Protein AF-A0A935G3Q0-F1 (afdb_monomer_lite)

Radius of gyration: 23.64 Å; chains: 1; bounding box: 49×21×81 Å

pLDDT: mean 81.98, std 10.89, range [44.22, 95.12]

Structure (mmCIF, N/CA/C/O backbone):
data_AF-A0A935G3Q0-F1
#
_entry.id   AF-A0A935G3Q0-F1
#
loop_
_atom_site.group_PDB
_atom_site.id
_atom_site.type_symbol
_atom_site.label_atom_id
_atom_site.label_alt_id
_atom_site.label_comp_id
_atom_site.label_asym_id
_atom_site.label_entity_id
_atom_site.label_seq_id
_atom_site.pdbx_PDB_ins_code
_atom_site.Cartn_x
_atom_site.Cartn_y
_atom_site.Cartn_z
_atom_site.occupancy
_atom_site.B_iso_or_equiv
_atom_site.auth_seq_id
_atom_site.auth_comp_id
_atom_site.auth_asym_id
_atom_site.auth_atom_id
_atom_site.pdbx_PDB_model_num
ATOM 1 N N . MET A 1 1 ? 8.772 3.180 -28.885 1.00 63.59 1 MET A N 1
ATOM 2 C CA . MET A 1 1 ? 8.234 1.981 -28.195 1.00 63.59 1 MET A CA 1
ATOM 3 C C . MET A 1 1 ? 8.889 1.732 -26.838 1.00 63.59 1 MET A C 1
ATOM 5 O O . MET A 1 1 ? 8.174 1.548 -25.867 1.00 63.59 1 MET A O 1
ATOM 9 N N . LYS A 1 2 ? 10.222 1.816 -26.730 1.00 71.44 2 LYS A N 1
ATOM 10 C CA . LYS A 1 2 ? 10.973 1.621 -25.474 1.00 71.44 2 LYS A CA 1
ATOM 11 C C . LYS A 1 2 ? 10.542 2.532 -24.310 1.00 71.44 2 LYS A C 1
ATOM 13 O O . LYS A 1 2 ? 10.461 2.057 -23.186 1.00 71.44 2 LYS A O 1
ATOM 18 N N . ALA A 1 3 ? 10.226 3.803 -24.576 1.00 82.00 3 ALA A N 1
ATOM 19 C CA . ALA A 1 3 ? 9.743 4.735 -23.550 1.00 82.00 3 ALA A CA 1
ATOM 20 C C . ALA A 1 3 ? 8.362 4.345 -22.991 1.00 82.00 3 ALA A C 1
ATOM 22 O O . ALA A 1 3 ? 8.118 4.504 -21.804 1.00 82.00 3 ALA A O 1
ATOM 23 N N . LEU A 1 4 ? 7.487 3.776 -23.826 1.00 84.31 4 LEU A N 1
ATOM 24 C CA . LEU A 1 4 ? 6.132 3.387 -23.430 1.00 84.31 4 LEU A CA 1
ATOM 25 C C . LEU A 1 4 ? 6.164 2.207 -22.443 1.00 84.31 4 LEU A C 1
ATOM 27 O O . LEU A 1 4 ? 5.472 2.249 -21.436 1.00 84.31 4 LEU A O 1
ATOM 31 N N . VAL A 1 5 ? 7.057 1.230 -22.662 1.00 86.44 5 VAL A N 1
ATOM 32 C CA . VAL A 1 5 ? 7.305 0.111 -21.727 1.00 86.44 5 VAL A CA 1
ATOM 33 C C . VAL A 1 5 ? 7.700 0.621 -20.339 1.00 86.44 5 VAL A C 1
ATOM 35 O O . VAL A 1 5 ? 7.145 0.181 -19.336 1.00 86.44 5 VAL A O 1
ATOM 38 N N . TRP A 1 6 ? 8.626 1.581 -20.279 1.00 89.38 6 TRP A N 1
ATOM 39 C CA . TRP A 1 6 ? 9.079 2.160 -19.014 1.00 89.38 6 TRP A CA 1
ATOM 40 C C . TRP A 1 6 ? 8.024 3.049 -18.351 1.00 89.38 6 TRP A C 1
ATOM 42 O O . TRP A 1 6 ? 7.904 3.012 -17.132 1.00 89.38 6 TRP A O 1
ATOM 52 N N . ILE A 1 7 ? 7.225 3.792 -19.123 1.00 91.62 7 ILE A N 1
ATOM 53 C CA . ILE A 1 7 ? 6.108 4.585 -18.586 1.00 91.62 7 ILE A CA 1
ATOM 54 C C . ILE A 1 7 ? 5.055 3.669 -17.955 1.00 91.62 7 ILE A C 1
ATOM 56 O O . ILE A 1 7 ? 4.650 3.904 -16.821 1.00 91.62 7 ILE A O 1
ATOM 60 N N . THR A 1 8 ? 4.640 2.600 -18.641 1.00 89.56 8 THR A N 1
ATOM 61 C CA . THR A 1 8 ? 3.676 1.638 -18.087 1.00 89.56 8 THR A CA 1
ATOM 62 C C . THR A 1 8 ? 4.225 0.965 -16.831 1.00 89.56 8 THR A C 1
ATOM 64 O O . THR A 1 8 ? 3.520 0.881 -15.828 1.00 89.56 8 THR A O 1
ATOM 67 N N . ALA A 1 9 ? 5.492 0.542 -16.853 1.00 90.75 9 ALA A N 1
ATOM 68 C CA . ALA A 1 9 ? 6.144 -0.029 -15.680 1.00 90.75 9 ALA A CA 1
ATOM 69 C C . ALA A 1 9 ? 6.221 0.971 -14.516 1.00 90.75 9 ALA A C 1
ATOM 71 O O . ALA A 1 9 ? 5.964 0.587 -13.382 1.00 90.75 9 ALA A O 1
ATOM 72 N N . ALA A 1 10 ? 6.507 2.250 -14.783 1.00 90.75 10 ALA A N 1
ATOM 73 C CA . ALA A 1 10 ? 6.551 3.296 -13.765 1.00 90.75 10 ALA A CA 1
ATOM 74 C C . ALA A 1 10 ? 5.173 3.564 -13.143 1.00 90.75 10 ALA A C 1
ATOM 76 O O . ALA A 1 10 ? 5.071 3.689 -11.927 1.00 90.75 10 ALA A O 1
ATOM 77 N N . VAL A 1 11 ? 4.105 3.596 -13.947 1.00 94.06 11 VAL A N 1
ATOM 78 C CA . VAL A 1 11 ? 2.732 3.743 -13.437 1.00 94.06 11 VAL A CA 1
ATOM 79 C C . VAL A 1 11 ? 2.357 2.552 -12.556 1.00 94.06 11 VAL A C 1
ATOM 81 O O . VAL A 1 11 ? 1.887 2.744 -11.438 1.00 94.06 11 VAL A O 1
ATOM 84 N N . LEU A 1 12 ? 2.616 1.324 -13.013 1.00 92.44 12 LEU A N 1
ATOM 85 C CA . LEU A 1 12 ? 2.362 0.122 -12.214 1.00 92.44 12 LEU A CA 1
ATOM 86 C C . LEU A 1 12 ? 3.198 0.103 -10.929 1.00 92.44 12 LEU A C 1
ATOM 88 O O . LEU A 1 12 ? 2.677 -0.243 -9.874 1.00 92.44 12 LEU A O 1
ATOM 92 N N . ALA A 1 13 ? 4.461 0.526 -10.992 1.00 91.31 13 ALA A N 1
ATOM 93 C CA . ALA A 1 13 ? 5.337 0.636 -9.831 1.00 91.31 13 ALA A CA 1
ATOM 94 C C . ALA A 1 13 ? 4.843 1.684 -8.824 1.00 91.31 13 ALA A C 1
ATOM 96 O O . ALA A 1 13 ? 4.931 1.449 -7.620 1.00 91.31 13 ALA A O 1
ATOM 97 N N . LEU A 1 14 ? 4.294 2.812 -9.289 1.00 93.25 14 LEU A N 1
ATOM 98 C CA . LEU A 1 14 ? 3.669 3.813 -8.423 1.00 93.25 14 LEU A CA 1
ATOM 99 C C . LEU A 1 14 ? 2.441 3.244 -7.715 1.00 93.25 14 LEU A C 1
ATOM 101 O O . LEU A 1 14 ? 2.337 3.384 -6.501 1.00 93.25 14 LEU A O 1
ATOM 105 N N . PHE A 1 15 ? 1.552 2.559 -8.437 1.00 93.38 15 PHE A N 1
ATOM 106 C CA . PHE A 1 15 ? 0.390 1.909 -7.824 1.00 93.38 15 PHE A CA 1
ATOM 107 C C . PHE A 1 15 ? 0.800 0.826 -6.819 1.00 93.38 15 PHE A C 1
ATOM 109 O O . PHE A 1 15 ? 0.279 0.790 -5.707 1.00 93.38 15 PHE A O 1
ATOM 116 N N . TRP A 1 16 ? 1.771 -0.015 -7.177 1.00 93.50 16 TRP A N 1
ATOM 117 C CA . TRP A 1 16 ? 2.307 -1.063 -6.308 1.00 93.50 16 TRP A CA 1
ATOM 118 C C . TRP A 1 16 ? 2.957 -0.499 -5.038 1.00 93.50 16 TRP A C 1
ATOM 120 O O . TRP A 1 16 ? 2.713 -0.983 -3.934 1.00 93.50 16 TRP A O 1
ATOM 130 N N . SER A 1 17 ? 3.750 0.564 -5.181 1.00 92.38 17 SER A N 1
ATOM 131 C CA . SER A 1 17 ? 4.407 1.226 -4.049 1.00 92.38 17 SER A CA 1
ATOM 132 C C . SER A 1 17 ? 3.409 1.974 -3.174 1.00 92.38 17 SER A C 1
ATOM 134 O O . SER A 1 17 ? 3.524 1.932 -1.952 1.00 92.38 17 SER A O 1
ATOM 136 N N . GLY A 1 18 ? 2.402 2.604 -3.785 1.00 90.69 18 GLY A N 1
ATOM 137 C CA . GLY A 1 18 ? 1.289 3.223 -3.075 1.00 90.69 18 GLY A CA 1
ATOM 138 C C . GLY A 1 18 ? 0.547 2.207 -2.212 1.00 90.69 18 GLY A C 1
ATOM 139 O O . GLY A 1 18 ? 0.354 2.454 -1.029 1.00 90.69 18 GLY A O 1
ATOM 140 N N . LEU A 1 19 ? 0.228 1.029 -2.758 1.00 89.75 19 LEU A N 1
ATOM 141 C CA . LEU A 1 19 ? -0.444 -0.036 -2.012 1.00 89.75 19 LEU A CA 1
ATOM 142 C C . LEU A 1 19 ? 0.372 -0.498 -0.794 1.00 89.75 19 LEU A C 1
ATOM 144 O O . LEU A 1 19 ? -0.180 -0.621 0.300 1.00 89.75 19 LEU A O 1
AT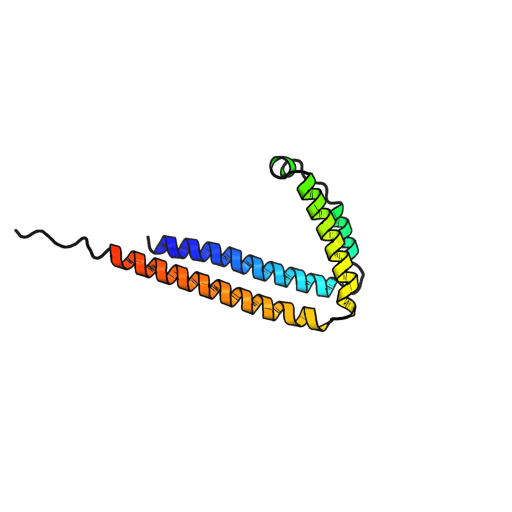OM 148 N N . ALA A 1 20 ? 1.680 -0.712 -0.956 1.00 90.69 20 ALA A N 1
ATOM 149 C CA . ALA A 1 20 ? 2.556 -1.089 0.153 1.00 90.69 20 ALA A CA 1
ATOM 150 C C . ALA A 1 20 ? 2.608 0.005 1.235 1.00 90.69 20 ALA A C 1
ATOM 152 O O . ALA A 1 20 ? 2.439 -0.289 2.418 1.00 90.69 20 ALA A O 1
ATOM 153 N N . PHE A 1 21 ? 2.768 1.268 0.830 1.00 91.62 21 PHE A N 1
ATOM 154 C CA . PHE A 1 21 ? 2.819 2.401 1.753 1.00 91.62 21 PHE A CA 1
ATOM 155 C C . PHE A 1 21 ? 1.504 2.596 2.511 1.00 91.62 21 PHE A C 1
ATOM 157 O O . PHE A 1 21 ? 1.515 2.732 3.730 1.00 91.62 21 PHE A O 1
ATOM 164 N N . THR A 1 22 ? 0.366 2.568 1.812 1.00 90.50 22 THR A N 1
ATOM 165 C CA . THR A 1 22 ? -0.959 2.680 2.433 1.00 90.50 22 THR A CA 1
ATOM 166 C C . THR A 1 22 ? -1.200 1.547 3.424 1.00 90.50 22 THR A C 1
ATOM 168 O O . THR A 1 22 ? -1.735 1.793 4.500 1.00 90.50 22 THR A O 1
ATOM 171 N N . THR A 1 23 ? -0.759 0.329 3.099 1.00 88.12 23 THR A N 1
ATOM 172 C CA . THR A 1 23 ? -0.884 -0.820 4.002 1.00 88.12 23 THR A CA 1
ATOM 173 C C . THR A 1 23 ? -0.068 -0.604 5.279 1.00 88.12 23 THR A C 1
ATOM 175 O O . THR A 1 23 ? -0.615 -0.734 6.369 1.00 88.12 23 THR A O 1
ATOM 178 N N . ILE A 1 24 ? 1.207 -0.206 5.171 1.00 89.69 24 ILE A N 1
ATOM 179 C CA . ILE A 1 24 ? 2.052 0.105 6.341 1.00 89.69 24 ILE A CA 1
ATOM 180 C C . ILE A 1 24 ? 1.427 1.228 7.175 1.00 89.69 24 ILE A C 1
ATOM 182 O O . ILE A 1 24 ? 1.251 1.067 8.377 1.00 89.69 24 ILE A O 1
ATOM 186 N N . ALA A 1 25 ? 1.019 2.327 6.535 1.00 88.81 25 ALA A N 1
ATOM 187 C CA . ALA A 1 25 ? 0.411 3.465 7.218 1.00 88.81 25 ALA A CA 1
ATOM 188 C C . ALA A 1 25 ? -0.883 3.087 7.959 1.00 88.81 25 ALA A C 1
ATOM 190 O O . ALA A 1 25 ? -1.128 3.593 9.052 1.00 88.81 25 ALA A O 1
ATOM 191 N N . MET A 1 26 ? -1.696 2.180 7.399 1.00 85.56 26 MET A N 1
ATOM 192 C CA . MET A 1 26 ? -2.869 1.635 8.089 1.00 85.56 26 MET A CA 1
ATOM 193 C C . MET A 1 26 ? -2.484 0.847 9.343 1.00 85.56 26 MET A C 1
ATOM 195 O O . MET A 1 26 ? -3.120 1.032 10.376 1.00 85.56 26 MET A O 1
ATOM 199 N N . PHE A 1 27 ? -1.462 -0.010 9.278 1.00 83.94 27 PHE A N 1
ATOM 200 C CA . PHE A 1 27 ? -1.022 -0.794 10.436 1.00 83.94 27 PHE A CA 1
ATOM 201 C C . PHE A 1 27 ? -0.346 0.061 11.514 1.00 83.94 27 PHE A C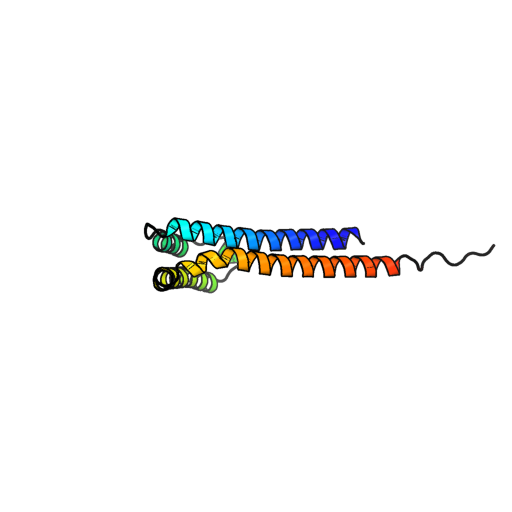 1
ATOM 203 O O . PHE A 1 27 ? -0.601 -0.155 12.697 1.00 83.94 27 PHE A O 1
ATOM 210 N N . ASP A 1 28 ? 0.445 1.063 11.132 1.00 84.75 28 ASP A N 1
ATOM 211 C CA . ASP A 1 28 ? 1.037 2.014 12.080 1.00 84.75 28 ASP A CA 1
ATOM 212 C C . ASP A 1 28 ? -0.052 2.843 12.778 1.00 84.75 28 ASP A C 1
ATOM 214 O O . ASP A 1 28 ? -0.023 3.029 13.997 1.00 84.75 28 ASP A O 1
ATOM 218 N N . TRP A 1 29 ? -1.058 3.297 12.020 1.00 83.19 29 TRP A N 1
ATOM 219 C CA . TRP A 1 29 ? -2.233 3.963 12.581 1.00 83.19 29 TRP A CA 1
ATOM 220 C C . TRP A 1 29 ? -2.995 3.044 13.544 1.00 83.19 29 TRP A C 1
ATOM 222 O O . TRP A 1 29 ? -3.349 3.468 14.644 1.00 83.19 29 TRP A O 1
ATOM 232 N N . LEU A 1 30 ? -3.188 1.775 13.170 1.00 78.44 30 LEU A N 1
ATOM 233 C CA . LEU A 1 30 ? -3.857 0.772 13.996 1.00 78.44 30 LEU A CA 1
ATOM 234 C C . LEU A 1 30 ? -3.126 0.555 15.326 1.00 78.44 30 LEU A C 1
ATOM 236 O O . LEU A 1 30 ? -3.753 0.596 16.383 1.00 78.44 30 LEU A O 1
ATOM 240 N N . ALA A 1 31 ? -1.802 0.395 15.283 1.00 76.94 31 ALA A N 1
ATOM 241 C CA . ALA A 1 31 ? -0.967 0.240 16.470 1.00 76.94 31 ALA A CA 1
ATOM 242 C C . ALA A 1 31 ? -1.071 1.454 17.414 1.00 76.94 31 ALA A C 1
ATOM 244 O O . ALA A 1 31 ? -1.106 1.293 18.633 1.00 76.94 31 ALA A O 1
ATOM 245 N N . GLY A 1 32 ? -1.179 2.669 16.861 1.00 76.00 32 GLY A N 1
ATOM 246 C CA . GLY A 1 32 ? -1.393 3.899 17.630 1.00 76.00 32 GLY A CA 1
ATOM 247 C C . GLY A 1 32 ? -2.812 4.066 18.191 1.00 76.00 32 GLY A C 1
ATOM 248 O O . GLY A 1 32 ? -2.986 4.717 19.220 1.00 76.00 32 GLY A O 1
ATOM 249 N N . ALA A 1 33 ? -3.825 3.477 17.547 1.00 72.12 33 ALA A N 1
ATOM 250 C CA . ALA A 1 33 ? -5.231 3.562 17.953 1.00 72.12 33 ALA A CA 1
ATOM 251 C C . ALA A 1 33 ? -5.618 2.563 19.067 1.00 72.12 33 ALA A C 1
ATOM 253 O O . ALA A 1 33 ? -6.617 2.773 19.765 1.00 72.12 33 ALA A O 1
ATOM 254 N N . MET A 1 34 ? -4.818 1.507 19.273 1.00 65.75 34 MET A N 1
ATOM 255 C CA . MET A 1 34 ? -5.063 0.444 20.262 1.00 65.75 34 MET A CA 1
ATOM 256 C C . MET A 1 34 ? -5.283 0.901 21.716 1.00 65.75 34 MET A C 1
ATOM 258 O O . MET A 1 34 ? -6.151 0.320 22.366 1.00 65.75 34 MET A O 1
ATOM 262 N N . PRO A 1 35 ? -4.585 1.914 22.272 1.00 65.12 35 PRO A N 1
ATOM 263 C CA . PRO A 1 35 ? -4.689 2.225 23.702 1.00 65.12 35 PRO A CA 1
ATOM 264 C C . PRO A 1 35 ? -6.046 2.782 24.183 1.00 65.12 35 PRO A C 1
ATOM 266 O O . PRO A 1 35 ? -6.146 3.161 25.346 1.00 65.12 35 PRO A O 1
ATOM 269 N N . GLY A 1 36 ? -7.084 2.868 23.338 1.00 63.22 36 GLY A N 1
ATOM 270 C CA . GLY A 1 36 ? -8.341 3.541 23.698 1.00 63.22 36 GLY A CA 1
ATOM 271 C C . GLY A 1 36 ? -9.633 3.002 23.083 1.00 63.22 36 GLY A C 1
ATOM 272 O O . GLY A 1 36 ? -10.625 3.718 23.114 1.00 63.22 36 GLY A O 1
ATOM 273 N N . GLY A 1 37 ? -9.652 1.802 22.485 1.00 66.38 37 GLY A N 1
ATOM 274 C CA . GLY A 1 37 ? -10.868 1.263 21.841 1.00 66.38 37 GLY A CA 1
ATOM 275 C C . GLY A 1 37 ? -11.319 2.020 20.577 1.00 66.38 37 GLY A C 1
ATOM 276 O O . GLY A 1 37 ? -12.392 1.757 20.038 1.00 66.38 37 GLY A O 1
ATOM 277 N N . GLN A 1 38 ? -10.478 2.930 20.072 1.00 75.62 38 GLN A N 1
ATOM 278 C CA . GLN A 1 38 ? -10.747 3.776 18.903 1.00 75.62 38 GLN A CA 1
ATOM 279 C C . GLN A 1 38 ? -10.938 2.969 17.614 1.00 75.62 38 GLN A C 1
ATOM 281 O O . GLN A 1 38 ? -11.574 3.451 16.682 1.00 75.62 38 GLN A O 1
ATOM 286 N N . LEU A 1 39 ? -10.408 1.743 17.545 1.00 76.00 39 LEU A N 1
ATOM 287 C CA . LEU A 1 39 ? -10.604 0.864 16.396 1.00 76.00 39 LEU A CA 1
ATOM 288 C C . LEU A 1 39 ? -12.076 0.473 16.223 1.00 76.00 39 LEU A C 1
ATOM 290 O O . LEU A 1 39 ? -12.614 0.590 15.125 1.00 76.00 39 LEU A O 1
ATOM 294 N N . SER A 1 40 ? -12.724 0.039 17.305 1.00 76.12 40 SER A N 1
ATOM 295 C CA . SER A 1 40 ? -14.138 -0.343 17.298 1.00 76.12 40 SER A CA 1
ATOM 296 C C . SER A 1 40 ? -15.038 0.864 17.001 1.00 76.12 40 SER A C 1
ATOM 298 O O . SER A 1 40 ? -15.979 0.767 16.214 1.00 76.12 40 SER A O 1
ATOM 300 N N . GLU A 1 41 ? -14.687 2.042 17.527 1.00 80.19 41 GLU A N 1
ATOM 301 C CA . GLU A 1 41 ? -15.376 3.302 17.222 1.00 80.19 41 GLU A CA 1
ATOM 302 C C . GLU A 1 41 ? -15.222 3.710 15.745 1.00 80.19 41 GLU A C 1
ATOM 304 O O . GLU A 1 41 ? -16.210 4.022 15.076 1.00 80.19 41 GLU A O 1
ATOM 309 N N . ALA A 1 42 ? -14.005 3.641 15.197 1.00 80.19 42 ALA A N 1
ATOM 310 C CA . ALA A 1 42 ? -13.734 3.933 13.791 1.00 80.19 42 ALA A CA 1
ATOM 311 C C . ALA A 1 42 ? -14.423 2.934 12.846 1.00 80.19 42 ALA A C 1
ATOM 313 O O . ALA A 1 42 ? -14.980 3.335 11.822 1.00 80.19 42 ALA A O 1
ATOM 314 N N . ALA A 1 43 ? -14.439 1.647 13.203 1.00 81.50 43 ALA A N 1
ATOM 315 C CA . ALA A 1 43 ? -15.158 0.614 12.463 1.00 81.50 43 ALA A CA 1
ATOM 316 C C . ALA A 1 43 ? -16.674 0.858 12.492 1.00 81.50 43 ALA A C 1
ATOM 318 O O . ALA A 1 43 ? -17.332 0.760 11.456 1.00 81.50 43 ALA A O 1
ATOM 319 N N . GLY A 1 44 ? -17.219 1.261 13.644 1.00 82.88 44 GLY A N 1
ATOM 320 C CA . GLY A 1 44 ? -18.614 1.678 13.780 1.00 82.88 44 GLY A CA 1
ATOM 321 C C . GLY A 1 44 ? -18.958 2.879 12.893 1.00 82.88 44 GLY A C 1
ATOM 322 O O . GLY A 1 44 ? -19.963 2.855 12.183 1.00 82.88 44 GLY A O 1
ATOM 323 N N . ALA A 1 45 ? -18.093 3.896 12.858 1.00 84.62 45 ALA A N 1
ATOM 324 C CA . ALA A 1 45 ? -18.266 5.062 11.994 1.00 84.62 45 ALA A CA 1
ATOM 325 C C . ALA A 1 45 ? -18.214 4.703 10.496 1.00 84.62 45 ALA A C 1
ATOM 327 O O . ALA A 1 45 ? -19.007 5.222 9.710 1.00 84.62 45 ALA A O 1
ATOM 328 N N . MET A 1 46 ? -17.328 3.785 10.092 1.00 81.94 46 MET A N 1
ATOM 329 C CA . MET A 1 46 ? -17.258 3.286 8.711 1.00 81.94 46 MET A CA 1
ATOM 330 C C . MET A 1 46 ? -18.480 2.449 8.328 1.00 81.94 46 MET A C 1
ATOM 332 O O . MET A 1 46 ? -19.001 2.598 7.222 1.00 81.94 46 MET A O 1
ATOM 336 N N . ALA A 1 47 ? -18.975 1.606 9.235 1.00 83.50 47 ALA A N 1
ATOM 337 C CA . ALA A 1 47 ? -20.180 0.812 9.008 1.00 83.50 47 ALA A CA 1
ATOM 338 C C . ALA A 1 47 ? -21.427 1.690 8.823 1.00 83.50 47 ALA A C 1
ATOM 340 O O . ALA A 1 47 ? -22.336 1.334 8.079 1.00 83.50 47 ALA A O 1
ATOM 341 N N . GLN A 1 48 ? -21.456 2.858 9.466 1.00 85.25 48 GLN A N 1
ATOM 342 C CA . GLN A 1 48 ? -22.550 3.825 9.369 1.00 85.25 48 GLN A CA 1
ATOM 343 C C . GLN A 1 48 ? -22.344 4.883 8.280 1.00 85.25 48 GLN A C 1
ATOM 345 O O . GLN A 1 48 ? -23.179 5.779 8.141 1.00 85.25 48 GLN A O 1
ATOM 350 N N . TRP A 1 49 ? -21.257 4.807 7.504 1.00 83.00 49 TRP A N 1
ATOM 351 C CA . TRP A 1 49 ? -20.971 5.802 6.479 1.00 83.00 49 TRP A CA 1
ATOM 352 C C . TRP A 1 49 ? -22.095 5.825 5.425 1.00 83.00 49 TRP A C 1
ATOM 354 O O . TRP A 1 49 ? -22.330 4.808 4.761 1.00 83.00 49 TRP A O 1
ATOM 364 N N . PRO A 1 50 ? -22.813 6.957 5.253 1.00 82.88 50 PRO A N 1
ATOM 365 C CA . PRO A 1 50 ? -23.886 7.043 4.274 1.00 82.88 50 PRO A CA 1
ATOM 366 C C . PRO A 1 50 ? -23.332 6.872 2.862 1.00 82.88 50 PRO A C 1
ATOM 368 O O . PRO A 1 50 ? -22.495 7.652 2.404 1.00 82.88 50 PRO A O 1
ATOM 371 N N . VAL A 1 51 ? -23.846 5.861 2.163 1.00 82.94 51 VAL A N 1
ATOM 372 C CA . VAL A 1 51 ? -23.455 5.542 0.790 1.00 82.94 51 VAL A CA 1
ATOM 373 C C . VAL A 1 51 ? -23.855 6.690 -0.140 1.00 82.94 51 VAL A C 1
ATOM 375 O O . VAL A 1 51 ? -25.048 6.976 -0.279 1.00 82.94 51 VAL A O 1
ATOM 378 N N . PRO A 1 52 ? -22.900 7.345 -0.818 1.00 84.94 52 PRO A N 1
ATOM 379 C CA . PRO A 1 52 ? -23.224 8.406 -1.760 1.00 84.94 52 PRO A CA 1
ATOM 380 C C . PRO A 1 52 ? -24.028 7.887 -2.958 1.00 84.94 52 PRO A C 1
ATOM 382 O O . PRO A 1 52 ? -23.712 6.842 -3.522 1.00 84.94 52 PRO A O 1
ATOM 385 N N . ALA A 1 53 ? -25.009 8.664 -3.424 1.00 83.75 53 ALA A N 1
ATOM 386 C CA . ALA A 1 53 ? -25.871 8.277 -4.548 1.00 83.75 53 ALA A CA 1
ATOM 387 C C . ALA A 1 53 ? -25.119 8.067 -5.876 1.00 83.75 53 ALA A C 1
ATOM 389 O O . ALA A 1 53 ? -25.604 7.379 -6.766 1.00 83.75 53 ALA A O 1
ATOM 390 N N . TRP A 1 54 ? -23.928 8.651 -6.035 1.00 88.38 54 TRP A N 1
ATOM 391 C CA . TRP A 1 54 ? -23.104 8.374 -7.208 1.00 88.38 54 TRP A CA 1
ATOM 392 C C . TRP A 1 54 ? -22.502 6.970 -7.162 1.00 88.38 54 TRP A C 1
ATOM 394 O O . TRP A 1 54 ? -22.308 6.395 -8.220 1.00 88.38 54 TRP A O 1
ATOM 404 N N . LEU A 1 55 ? -22.235 6.408 -5.978 1.00 84.50 55 LEU A N 1
ATOM 405 C CA . LEU A 1 55 ? -21.608 5.095 -5.807 1.00 84.50 55 LEU A CA 1
ATOM 406 C C . LEU A 1 55 ? -22.589 3.960 -6.131 1.00 84.50 55 LEU A C 1
ATOM 408 O O . LEU A 1 55 ? -22.198 2.964 -6.734 1.00 84.50 55 LEU A O 1
ATOM 412 N N . SER A 1 56 ? -23.871 4.144 -5.806 1.00 81.56 56 SER A N 1
ATOM 413 C CA . SER A 1 56 ? -24.928 3.167 -6.099 1.00 81.56 56 SER A CA 1
ATOM 414 C C . SER A 1 56 ? -25.186 2.964 -7.596 1.00 81.56 56 SER A C 1
ATOM 416 O O . SER A 1 56 ? -25.820 1.984 -7.973 1.00 81.56 56 SER A O 1
ATOM 418 N N . LEU A 1 57 ? -24.683 3.853 -8.462 1.00 87.50 57 LEU A N 1
ATOM 419 C CA . LEU A 1 57 ? -24.710 3.667 -9.918 1.00 87.50 57 LEU A CA 1
ATOM 420 C C . LEU A 1 57 ? -23.670 2.649 -10.411 1.00 87.50 57 LEU A C 1
ATOM 422 O O . LEU A 1 57 ? -23.812 2.127 -11.513 1.00 87.50 57 LEU A O 1
ATOM 426 N N . TRP A 1 58 ? -22.628 2.385 -9.619 1.00 89.88 58 TRP A N 1
ATOM 427 C CA . TRP A 1 58 ? -21.492 1.541 -10.012 1.00 89.88 58 TRP A CA 1
ATOM 428 C C . TRP A 1 58 ? -21.383 0.262 -9.187 1.00 89.88 58 TRP A C 1
ATOM 430 O O . TRP A 1 58 ? -20.819 -0.719 -9.664 1.00 89.88 58 TRP A O 1
ATOM 440 N N . VAL A 1 59 ? -21.888 0.273 -7.952 1.00 87.94 59 VAL A N 1
ATOM 441 C CA . VAL A 1 59 ? -21.727 -0.819 -6.990 1.00 87.94 59 VAL A CA 1
ATOM 442 C C . VAL A 1 59 ? -23.091 -1.241 -6.457 1.00 87.94 59 VAL A C 1
ATOM 444 O O . VAL A 1 59 ? -23.865 -0.404 -5.991 1.00 87.94 59 VAL A O 1
ATOM 447 N N . ASP A 1 60 ? -23.368 -2.546 -6.504 1.00 90.12 60 ASP A N 1
ATOM 448 C CA . ASP A 1 60 ? -24.578 -3.125 -5.915 1.00 90.12 60 ASP A CA 1
ATOM 449 C C . ASP A 1 60 ? -24.617 -2.830 -4.401 1.00 90.12 60 ASP A C 1
ATOM 451 O O . ASP A 1 60 ? -23.631 -3.096 -3.701 1.00 90.12 60 ASP A O 1
ATOM 455 N N . PRO A 1 61 ? -25.739 -2.322 -3.864 1.00 85.12 61 PRO A N 1
ATOM 456 C CA . PRO A 1 61 ? -25.920 -2.131 -2.429 1.00 85.12 61 PRO A CA 1
ATOM 457 C C . PRO A 1 61 ? -25.580 -3.358 -1.569 1.00 85.12 61 PRO A C 1
ATOM 459 O O . PRO A 1 61 ? -25.105 -3.186 -0.446 1.00 85.12 61 PRO A O 1
ATOM 462 N N . ALA A 1 62 ? -25.782 -4.580 -2.074 1.00 87.31 62 ALA A N 1
ATOM 463 C CA . ALA A 1 62 ? -25.424 -5.809 -1.371 1.00 87.31 62 ALA A CA 1
ATOM 464 C C . ALA A 1 62 ? -23.907 -5.928 -1.155 1.00 87.31 62 ALA A C 1
ATOM 466 O O . ALA A 1 62 ? -23.468 -6.286 -0.063 1.00 87.31 62 ALA A O 1
ATOM 467 N N . PHE A 1 6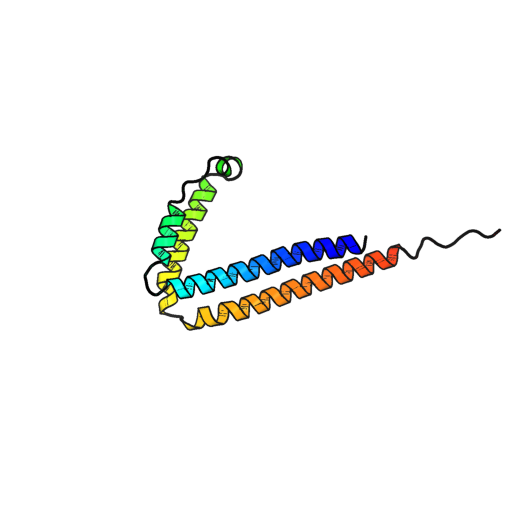3 ? -23.093 -5.558 -2.149 1.00 87.94 63 PHE A N 1
ATOM 468 C CA . PHE A 1 63 ? -21.634 -5.538 -1.997 1.00 87.94 63 PHE A CA 1
ATOM 469 C C . PHE A 1 63 ? -21.185 -4.517 -0.953 1.00 87.94 63 PHE A C 1
ATOM 471 O O . PHE A 1 63 ? -20.241 -4.773 -0.209 1.00 87.94 63 PHE A O 1
ATOM 478 N N . ILE A 1 64 ? -21.873 -3.379 -0.869 1.00 86.25 64 ILE A N 1
ATOM 479 C CA . ILE A 1 64 ? -21.547 -2.340 0.108 1.00 86.25 64 ILE A CA 1
ATOM 480 C C . ILE A 1 64 ? -21.853 -2.818 1.530 1.00 86.25 64 ILE A C 1
ATOM 482 O O . ILE A 1 64 ? -21.036 -2.625 2.424 1.00 86.25 64 ILE A O 1
ATOM 486 N N . GLN A 1 65 ? -22.985 -3.493 1.729 1.00 87.25 65 GLN A N 1
ATOM 487 C CA . GLN A 1 65 ? -23.351 -4.069 3.027 1.00 87.25 65 GLN A CA 1
ATOM 488 C C . GLN A 1 65 ? -22.364 -5.153 3.464 1.00 87.25 65 GLN A C 1
ATOM 490 O O . GLN A 1 65 ? -21.943 -5.159 4.617 1.00 87.25 65 GLN A O 1
ATOM 495 N N . VAL A 1 66 ? -21.938 -6.018 2.537 1.00 89.75 66 VAL A N 1
ATOM 496 C CA . VAL A 1 66 ? -20.889 -7.012 2.808 1.00 89.75 66 VAL A CA 1
ATOM 497 C C . VAL A 1 66 ? -19.574 -6.324 3.172 1.00 89.75 66 VAL A C 1
ATOM 499 O O . VAL A 1 66 ? -18.914 -6.730 4.119 1.00 89.75 66 VAL A O 1
ATOM 502 N N . ALA A 1 67 ? -19.18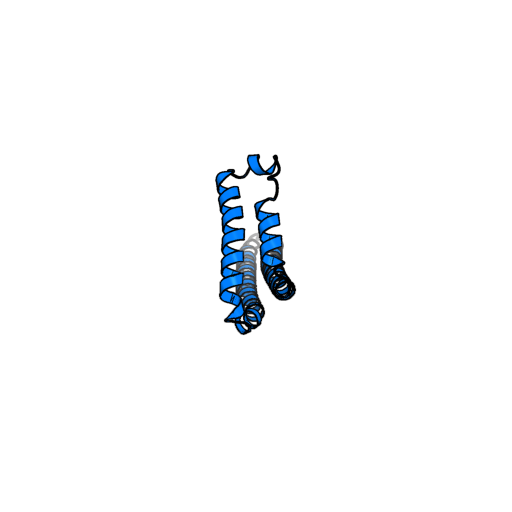5 -5.255 2.476 1.00 86.75 67 ALA A N 1
ATOM 503 C CA . ALA A 1 67 ? -17.974 -4.517 2.825 1.00 86.75 67 ALA A CA 1
ATOM 504 C C . ALA A 1 67 ? -18.066 -3.893 4.230 1.00 86.75 67 ALA A C 1
ATOM 506 O O . ALA A 1 67 ? -17.123 -4.003 5.011 1.00 86.75 67 ALA A O 1
ATOM 507 N N . GLN A 1 68 ? -19.206 -3.288 4.575 1.00 88.75 68 GLN A N 1
ATOM 508 C CA . GLN A 1 68 ? -19.451 -2.727 5.906 1.00 88.75 68 GLN A CA 1
ATOM 509 C C . GLN A 1 68 ? -19.405 -3.806 6.996 1.00 88.75 68 GLN A C 1
ATOM 511 O O . GLN A 1 68 ? -18.773 -3.589 8.029 1.00 88.75 68 GLN A O 1
ATOM 516 N N . SER A 1 69 ? -20.010 -4.979 6.767 1.00 88.00 69 SER A N 1
ATOM 517 C CA . SER A 1 69 ? -19.976 -6.080 7.736 1.00 88.00 69 SER A CA 1
ATOM 518 C C . SER A 1 69 ? -18.569 -6.652 7.898 1.00 88.00 69 SER A C 1
ATOM 520 O O . SER A 1 69 ? -18.125 -6.851 9.024 1.00 88.00 69 SER A O 1
ATOM 522 N N . MET A 1 70 ? -17.828 -6.819 6.799 1.00 87.94 70 MET A N 1
ATOM 523 C CA . MET A 1 70 ? -16.436 -7.272 6.828 1.00 87.94 70 MET A CA 1
ATOM 524 C C . MET A 1 70 ? -15.548 -6.329 7.644 1.00 87.94 70 MET A C 1
ATOM 526 O O . MET A 1 70 ? -14.717 -6.798 8.412 1.00 87.94 70 MET A O 1
ATOM 530 N N . VAL A 1 71 ? -15.726 -5.008 7.528 1.00 86.12 71 VAL A N 1
ATOM 531 C CA . VAL A 1 71 ? -14.955 -4.039 8.330 1.00 86.12 71 VAL A CA 1
ATOM 532 C C . VAL A 1 71 ? -15.207 -4.232 9.828 1.00 86.12 71 VAL A C 1
ATOM 534 O O . VAL A 1 71 ? -14.254 -4.247 10.607 1.00 86.12 71 VAL A O 1
ATOM 537 N N . VAL A 1 72 ? -16.465 -4.425 10.234 1.00 87.56 72 VAL A N 1
ATOM 538 C CA . VAL A 1 72 ? -16.830 -4.658 11.642 1.00 87.56 72 VAL A CA 1
ATOM 539 C C . VAL A 1 72 ? -16.299 -6.001 12.141 1.00 87.56 72 VAL A C 1
ATOM 541 O O . VAL A 1 72 ? -15.734 -6.071 13.230 1.00 87.56 72 VAL A O 1
ATOM 544 N N . GLU A 1 73 ? -16.446 -7.062 11.348 1.00 88.81 73 GLU A N 1
ATOM 545 C CA . GLU A 1 73 ? -15.965 -8.404 11.691 1.00 88.81 73 GLU A CA 1
ATOM 546 C C . GLU A 1 73 ? -14.443 -8.443 11.832 1.00 88.81 73 GLU A C 1
ATOM 548 O O . GLU A 1 73 ? -13.925 -9.012 12.792 1.00 88.81 73 GLU A O 1
ATOM 553 N N . VAL A 1 74 ? -13.723 -7.788 10.918 1.00 85.31 74 VAL A N 1
ATOM 554 C CA . VAL A 1 74 ? -12.268 -7.656 11.004 1.00 85.31 74 VAL A CA 1
ATOM 555 C C . VAL A 1 74 ? -11.886 -6.874 12.254 1.00 85.31 74 VAL A C 1
ATOM 557 O O . VAL A 1 74 ? -11.030 -7.342 12.993 1.00 85.31 74 VAL A O 1
ATOM 560 N N . ALA A 1 75 ? -12.528 -5.739 12.545 1.00 83.38 75 ALA A N 1
ATOM 561 C CA . ALA A 1 75 ? -12.233 -4.968 13.753 1.00 83.38 75 ALA A CA 1
ATOM 562 C C . ALA A 1 75 ? -12.446 -5.791 15.036 1.00 83.38 75 ALA A C 1
ATOM 564 O O . ALA A 1 75 ? -11.582 -5.799 15.910 1.00 83.38 75 ALA A O 1
ATOM 565 N N . ALA A 1 76 ? -13.540 -6.555 15.114 1.00 84.06 76 ALA A N 1
ATOM 566 C CA . ALA A 1 76 ? -13.815 -7.439 16.245 1.00 84.06 76 ALA A CA 1
ATOM 567 C C . ALA A 1 76 ? -12.793 -8.585 16.364 1.00 84.06 76 ALA A C 1
ATOM 569 O O . ALA A 1 76 ? -12.356 -8.917 17.466 1.00 84.06 76 ALA A O 1
ATOM 570 N N . TRP A 1 77 ? -12.386 -9.185 15.240 1.00 85.00 77 TRP A N 1
ATOM 571 C CA . TRP A 1 77 ? -11.353 -10.223 15.221 1.00 85.00 77 TRP A CA 1
ATOM 572 C C . TRP A 1 77 ? -9.986 -9.680 15.657 1.00 85.00 77 TRP A C 1
ATOM 574 O O . TRP A 1 77 ? -9.275 -10.333 16.423 1.00 85.00 77 TRP A O 1
ATOM 584 N N . VAL A 1 78 ? -9.642 -8.478 15.191 1.00 80.06 78 VAL A N 1
ATOM 585 C CA . VAL A 1 78 ? -8.426 -7.739 15.549 1.00 80.06 78 VAL A CA 1
ATOM 586 C C . VAL A 1 78 ? -8.417 -7.483 17.059 1.00 80.06 78 VAL A C 1
ATOM 588 O O . VAL A 1 78 ? -7.476 -7.920 17.715 1.00 80.06 78 VAL A O 1
ATOM 591 N N . ASP A 1 79 ? -9.485 -6.919 17.633 1.00 78.88 79 ASP A N 1
ATOM 592 C CA . ASP A 1 79 ? -9.613 -6.699 19.086 1.00 78.88 79 ASP A CA 1
ATOM 593 C C . ASP A 1 79 ? -9.491 -8.000 19.903 1.00 78.88 79 ASP A C 1
ATOM 595 O O . ASP A 1 79 ? -8.895 -8.003 20.980 1.00 78.88 79 ASP A O 1
ATOM 599 N N . ALA A 1 80 ? -10.016 -9.118 19.392 1.00 81.44 80 ALA A N 1
ATOM 600 C CA . ALA A 1 80 ? -9.964 -10.410 20.075 1.00 81.44 80 ALA A CA 1
ATOM 601 C C . ALA A 1 80 ? -8.586 -11.095 20.011 1.00 81.44 80 ALA A C 1
ATOM 603 O O . ALA A 1 80 ? -8.233 -11.839 20.922 1.00 81.44 80 ALA A O 1
ATOM 604 N N . THR A 1 81 ? -7.822 -10.882 18.935 1.00 78.06 81 THR A N 1
ATOM 605 C CA . THR A 1 81 ? -6.596 -11.653 18.648 1.00 78.06 81 THR A CA 1
ATOM 606 C C . THR A 1 81 ? -5.323 -10.897 19.023 1.00 78.06 81 THR A C 1
ATOM 608 O O . THR A 1 81 ? -4.334 -11.500 19.434 1.00 78.06 81 THR A O 1
ATOM 611 N N . LEU A 1 82 ? -5.319 -9.570 18.895 1.00 72.06 82 LEU A N 1
ATOM 612 C CA . LEU A 1 82 ? -4.120 -8.757 19.109 1.00 72.06 82 LEU A CA 1
ATOM 613 C C . LEU A 1 82 ? -3.527 -8.758 20.520 1.00 72.06 82 LEU A C 1
ATOM 615 O O . LEU A 1 82 ? -2.296 -8.719 20.599 1.00 72.06 82 LEU A O 1
ATOM 619 N N . PRO A 1 83 ? -4.314 -8.797 21.616 1.00 71.44 83 PRO A N 1
ATOM 620 C CA . PRO A 1 83 ? -3.752 -8.836 22.967 1.00 71.44 83 PRO A CA 1
ATOM 621 C C . PRO A 1 83 ? -2.776 -10.003 23.176 1.00 71.44 83 PRO A C 1
ATOM 623 O O . PRO A 1 83 ? -1.846 -9.898 23.971 1.00 71.44 83 PRO A O 1
ATOM 626 N N . GLU A 1 84 ? -2.957 -11.085 22.418 1.00 67.50 84 GLU A N 1
ATOM 627 C CA . GLU A 1 84 ? -2.180 -12.318 22.516 1.00 67.50 84 GLU A CA 1
ATOM 628 C C . GLU A 1 84 ? -0.899 -12.306 21.657 1.00 67.50 84 GLU A C 1
ATOM 630 O O . GLU A 1 84 ? -0.047 -13.180 21.819 1.00 67.50 84 GLU A O 1
ATOM 635 N N . MET A 1 85 ? -0.727 -11.350 20.726 1.00 67.12 85 MET A N 1
ATOM 636 C CA . MET A 1 85 ? 0.396 -11.354 19.768 1.00 67.12 85 MET A CA 1
ATOM 637 C C . MET A 1 85 ? 0.972 -9.953 19.459 1.00 67.12 85 MET A C 1
ATOM 639 O O . MET A 1 85 ? 0.942 -9.513 18.304 1.00 67.12 85 MET A O 1
ATOM 643 N N . PRO A 1 86 ? 1.572 -9.257 20.443 1.00 66.06 86 PRO A N 1
ATOM 644 C CA . PRO A 1 86 ? 2.203 -7.949 20.224 1.00 66.06 86 PRO A CA 1
ATOM 645 C C . PRO A 1 86 ? 3.354 -7.988 19.199 1.00 66.06 86 PRO A C 1
ATOM 647 O O . PRO A 1 86 ? 3.550 -7.031 18.449 1.00 66.06 86 PRO A O 1
ATOM 650 N N . ASP A 1 87 ? 4.068 -9.113 19.092 1.00 75.25 87 ASP A N 1
ATOM 651 C CA . ASP A 1 87 ? 5.176 -9.283 18.141 1.00 75.25 87 ASP A CA 1
ATOM 652 C C . ASP A 1 87 ? 4.721 -9.402 16.677 1.00 75.25 87 ASP A C 1
ATOM 654 O O . ASP A 1 87 ? 5.527 -9.214 15.763 1.00 75.25 87 ASP A O 1
ATOM 658 N N . LEU A 1 88 ? 3.440 -9.696 16.418 1.00 74.62 88 LEU A N 1
ATOM 659 C CA . LEU A 1 88 ? 2.953 -9.896 15.052 1.00 74.62 88 LEU A CA 1
ATOM 660 C C . LEU A 1 88 ? 3.021 -8.592 14.251 1.00 74.62 88 LEU A C 1
ATOM 662 O O . LEU A 1 88 ? 3.504 -8.588 13.120 1.00 74.62 88 LEU A O 1
ATOM 666 N N . LEU A 1 89 ? 2.608 -7.477 14.867 1.00 76.19 89 LEU A N 1
ATOM 667 C CA . LEU A 1 89 ? 2.642 -6.147 14.251 1.00 76.19 89 LEU A CA 1
ATOM 668 C C . LEU A 1 89 ? 4.070 -5.698 13.920 1.00 76.19 89 LEU A C 1
ATOM 670 O O . LEU A 1 89 ? 4.287 -5.066 12.887 1.00 76.19 89 LEU A O 1
ATOM 674 N N . ALA A 1 90 ? 5.054 -6.082 14.737 1.00 81.19 90 ALA A N 1
ATOM 675 C CA . ALA A 1 90 ? 6.456 -5.749 14.492 1.00 81.19 90 ALA A CA 1
ATOM 676 C C . ALA A 1 90 ? 7.001 -6.393 13.201 1.00 81.19 90 ALA A C 1
ATOM 678 O O . ALA A 1 90 ? 7.876 -5.822 12.547 1.00 81.19 90 ALA A O 1
ATOM 679 N N . TRP A 1 91 ? 6.464 -7.550 12.797 1.00 84.94 91 TRP A N 1
ATOM 680 C CA . TRP A 1 91 ? 6.858 -8.253 11.570 1.00 84.94 91 TRP A CA 1
ATOM 681 C C . TRP A 1 91 ? 6.066 -7.844 10.327 1.00 84.94 91 TRP A C 1
ATOM 683 O O . TRP A 1 91 ? 6.529 -8.096 9.211 1.00 84.94 91 TRP A O 1
ATOM 693 N N . VAL A 1 92 ? 4.922 -7.172 10.488 1.00 86.00 92 VAL A N 1
ATOM 694 C CA . VAL A 1 92 ? 4.086 -6.724 9.363 1.00 86.00 92 VAL A CA 1
ATOM 695 C C . VAL A 1 92 ? 4.877 -5.819 8.419 1.00 86.00 92 VAL A C 1
ATOM 697 O O . VAL A 1 92 ? 4.926 -6.081 7.218 1.00 86.00 92 VAL A O 1
ATOM 700 N N . SER A 1 93 ? 5.557 -4.800 8.949 1.00 88.06 93 SER A N 1
ATOM 701 C CA . SER A 1 93 ? 6.331 -3.859 8.128 1.00 88.06 93 SER A CA 1
ATOM 702 C C . SER A 1 93 ? 7.475 -4.545 7.350 1.00 88.06 93 SER A C 1
ATOM 704 O O . SER A 1 93 ? 7.503 -4.425 6.121 1.00 88.06 93 SER A O 1
ATOM 706 N N . PRO A 1 94 ? 8.364 -5.347 7.979 1.00 90.50 94 PRO A N 1
ATOM 707 C CA . PRO A 1 94 ? 9.367 -6.135 7.258 1.00 90.50 94 PRO A CA 1
ATOM 708 C C . PRO A 1 94 ? 8.791 -7.047 6.166 1.00 90.50 94 PRO A C 1
ATOM 710 O O . PRO A 1 94 ? 9.332 -7.094 5.060 1.00 90.50 94 PRO A O 1
ATOM 713 N N . ILE A 1 95 ? 7.686 -7.751 6.440 1.00 90.25 95 ILE A N 1
ATOM 714 C CA . ILE A 1 95 ? 7.034 -8.636 5.462 1.00 90.25 95 ILE A CA 1
ATOM 715 C C . ILE A 1 95 ? 6.514 -7.832 4.267 1.00 90.25 95 ILE A C 1
ATOM 717 O O . ILE A 1 95 ? 6.739 -8.232 3.123 1.00 90.25 95 ILE A O 1
ATOM 721 N N . ILE A 1 96 ? 5.873 -6.683 4.503 1.00 90.88 96 ILE A N 1
ATOM 722 C CA . ILE A 1 96 ? 5.386 -5.812 3.426 1.00 90.88 96 ILE A CA 1
ATOM 723 C C . ILE A 1 96 ? 6.550 -5.320 2.564 1.00 90.88 96 ILE A C 1
ATOM 725 O O . ILE A 1 96 ? 6.449 -5.356 1.338 1.00 90.88 96 ILE A O 1
ATOM 729 N N . TRP A 1 97 ? 7.674 -4.923 3.166 1.00 91.69 97 TRP A N 1
ATOM 730 C CA . TRP A 1 97 ? 8.866 -4.522 2.414 1.00 91.69 97 TRP A CA 1
ATOM 731 C C . TRP A 1 97 ? 9.450 -5.661 1.571 1.00 91.69 97 TRP A C 1
ATOM 733 O O . TRP A 1 97 ? 9.850 -5.422 0.430 1.00 91.69 97 TRP A O 1
ATOM 743 N N . ILE A 1 98 ? 9.453 -6.899 2.079 1.00 93.44 98 ILE A N 1
ATOM 744 C CA . ILE A 1 98 ? 9.876 -8.085 1.315 1.00 93.44 98 ILE A CA 1
ATOM 745 C C . ILE A 1 98 ? 8.948 -8.309 0.116 1.00 93.44 98 ILE A C 1
ATOM 747 O O . ILE A 1 98 ? 9.421 -8.453 -1.013 1.00 93.44 98 ILE A O 1
ATOM 751 N N . VAL A 1 99 ? 7.630 -8.302 0.336 1.00 92.31 99 VAL A N 1
ATOM 752 C CA . VAL A 1 99 ? 6.632 -8.470 -0.732 1.00 92.31 99 VAL A CA 1
ATOM 753 C C . VAL A 1 99 ? 6.767 -7.357 -1.769 1.00 92.31 99 VAL A C 1
ATOM 755 O O . VAL A 1 99 ? 6.808 -7.633 -2.970 1.00 92.31 99 VAL A O 1
ATOM 758 N N . TRP A 1 100 ? 6.914 -6.108 -1.323 1.00 95.12 100 TRP A N 1
ATOM 759 C CA . TRP A 1 100 ? 7.138 -4.963 -2.196 1.00 95.12 100 TRP A CA 1
ATOM 760 C C . TRP A 1 100 ? 8.396 -5.143 -3.050 1.00 95.12 100 TRP A C 1
ATOM 762 O O . TRP A 1 100 ? 8.321 -4.957 -4.267 1.00 95.12 100 TRP A O 1
ATOM 772 N N . ALA A 1 101 ? 9.517 -5.555 -2.445 1.00 92.88 101 ALA A N 1
ATOM 773 C CA . ALA A 1 101 ? 10.792 -5.750 -3.132 1.00 92.88 101 ALA A CA 1
ATOM 774 C C . ALA A 1 101 ? 10.698 -6.839 -4.207 1.00 92.88 101 ALA A C 1
ATOM 776 O O . ALA A 1 101 ? 11.177 -6.644 -5.325 1.00 92.88 101 ALA A O 1
ATOM 777 N N . ILE A 1 102 ? 10.025 -7.953 -3.903 1.00 93.31 102 ILE A N 1
ATOM 778 C CA . ILE A 1 102 ? 9.756 -9.028 -4.867 1.00 93.31 102 ILE A CA 1
ATOM 779 C C . ILE A 1 102 ? 8.909 -8.499 -6.032 1.00 93.31 102 ILE A C 1
ATOM 781 O O . ILE A 1 102 ? 9.266 -8.704 -7.194 1.00 93.31 102 ILE A O 1
ATOM 785 N N . GLY A 1 103 ? 7.823 -7.777 -5.741 1.00 91.25 103 GLY A N 1
ATOM 786 C CA . GLY A 1 103 ? 6.956 -7.195 -6.768 1.00 91.25 103 GLY A CA 1
ATOM 787 C C . GLY A 1 103 ? 7.687 -6.186 -7.662 1.00 91.25 103 GLY A C 1
ATOM 788 O O . GLY A 1 103 ? 7.586 -6.257 -8.888 1.00 91.25 103 GLY A O 1
ATOM 789 N N . MET A 1 104 ? 8.497 -5.302 -7.073 1.00 93.31 104 MET A N 1
ATOM 790 C CA . MET A 1 104 ? 9.322 -4.340 -7.811 1.00 93.31 104 MET A CA 1
ATOM 791 C C . MET A 1 104 ? 10.358 -5.028 -8.694 1.00 93.31 104 MET A C 1
ATOM 793 O O . MET A 1 104 ? 10.521 -4.652 -9.855 1.00 93.31 104 MET A O 1
ATOM 797 N N . LEU A 1 105 ? 11.031 -6.058 -8.179 1.00 93.75 105 LEU A N 1
ATOM 798 C CA . LEU A 1 105 ? 11.986 -6.840 -8.954 1.00 93.75 105 LEU A CA 1
ATOM 799 C C . LEU A 1 105 ? 11.307 -7.492 -10.166 1.00 93.75 105 LEU A C 1
ATOM 801 O O . LEU A 1 105 ? 11.815 -7.384 -11.281 1.00 93.75 105 LEU A O 1
ATOM 805 N N . MET A 1 106 ? 10.133 -8.101 -9.978 1.00 91.50 106 MET A N 1
ATOM 806 C C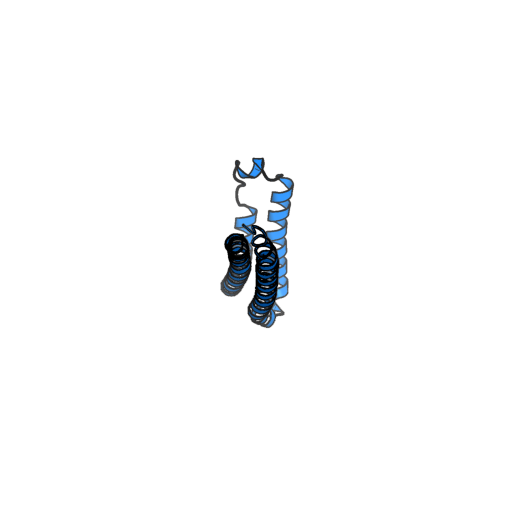A . MET A 1 106 ? 9.345 -8.676 -11.073 1.00 91.50 106 MET A CA 1
ATOM 807 C C . MET A 1 106 ? 8.967 -7.631 -12.129 1.00 91.50 106 MET A C 1
ATOM 809 O O . MET A 1 106 ? 9.153 -7.874 -13.323 1.00 91.50 106 MET A O 1
ATOM 813 N N . LEU A 1 107 ? 8.483 -6.456 -11.713 1.00 90.12 107 LEU A N 1
ATOM 814 C CA . LEU A 1 107 ? 8.136 -5.365 -12.630 1.00 90.12 107 LEU A CA 1
ATOM 815 C C . LEU A 1 107 ? 9.349 -4.897 -13.446 1.00 90.12 107 LEU A C 1
ATOM 817 O O . LEU A 1 107 ? 9.239 -4.709 -14.660 1.00 90.12 107 LEU A O 1
ATOM 821 N N . LEU A 1 108 ? 10.513 -4.759 -12.805 1.00 91.44 108 LEU A N 1
ATOM 822 C CA . LEU A 1 108 ? 11.758 -4.363 -13.465 1.00 91.44 108 LEU A CA 1
ATOM 823 C C . LEU A 1 108 ? 12.249 -5.421 -14.459 1.00 91.44 108 LEU A C 1
ATOM 825 O O . LEU A 1 108 ? 12.656 -5.065 -15.565 1.00 91.44 108 LEU A O 1
ATOM 829 N N . ILE A 1 109 ? 12.170 -6.708 -14.108 1.00 92.31 109 ILE A N 1
ATOM 830 C CA . ILE A 1 109 ? 12.513 -7.809 -15.020 1.00 92.31 109 ILE A CA 1
ATOM 831 C C . ILE A 1 109 ? 11.609 -7.766 -16.256 1.00 92.31 109 ILE A C 1
ATOM 833 O O . ILE A 1 109 ? 12.105 -7.782 -17.384 1.00 92.31 109 ILE A O 1
ATOM 837 N N . CYS A 1 110 ? 10.294 -7.642 -16.070 1.00 88.69 110 CYS A N 1
ATOM 838 C CA . CYS A 1 110 ? 9.334 -7.542 -17.169 1.00 88.69 110 CYS A CA 1
ATOM 839 C C . CYS A 1 110 ? 9.605 -6.326 -18.070 1.00 88.69 110 CYS A C 1
ATOM 841 O O . CYS A 1 110 ? 9.614 -6.453 -19.298 1.00 88.69 110 CYS A O 1
ATOM 843 N N . ALA A 1 111 ? 9.878 -5.158 -17.479 1.00 89.81 111 ALA A N 1
ATOM 844 C CA . ALA A 1 111 ? 10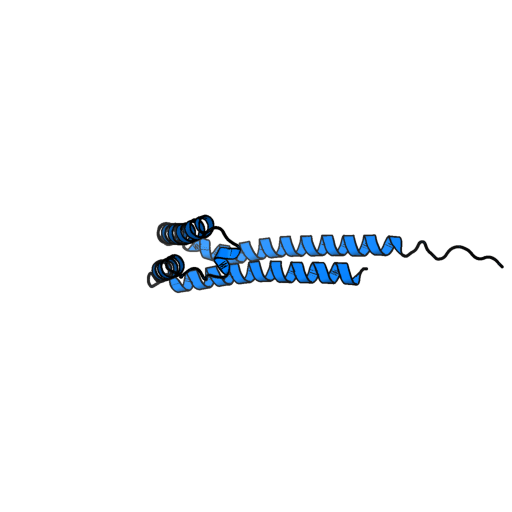.226 -3.948 -18.221 1.00 89.81 111 ALA A CA 1
ATOM 845 C C . ALA A 1 111 ? 11.537 -4.112 -19.009 1.00 89.81 111 ALA A C 1
ATOM 847 O O . ALA A 1 111 ? 11.604 -3.744 -20.185 1.00 89.81 111 ALA A O 1
ATOM 848 N N . GLY A 1 112 ? 12.558 -4.719 -18.396 1.00 89.00 112 GLY A N 1
ATOM 849 C CA . GLY A 1 112 ? 13.843 -5.010 -19.028 1.00 89.00 112 GLY A CA 1
ATOM 850 C C . GLY A 1 112 ? 13.708 -5.964 -20.214 1.00 89.00 112 GLY A C 1
ATOM 851 O O . GLY A 1 112 ? 14.218 -5.676 -21.300 1.00 89.00 112 GLY A O 1
ATOM 852 N N . ILE A 1 113 ? 12.944 -7.048 -20.051 1.00 88.81 113 ILE A N 1
ATOM 853 C CA . ILE A 1 113 ? 12.627 -7.987 -21.134 1.00 88.81 113 ILE A CA 1
ATOM 854 C C . ILE A 1 113 ? 11.885 -7.252 -22.257 1.00 88.81 113 ILE A C 1
ATOM 856 O O . ILE A 1 113 ? 12.317 -7.303 -23.407 1.00 88.81 113 ILE A O 1
ATOM 860 N N . GLY A 1 114 ? 10.824 -6.497 -21.954 1.00 85.62 114 GLY A N 1
ATOM 861 C CA . GLY A 1 114 ? 10.080 -5.728 -22.960 1.00 85.62 114 GLY A CA 1
ATOM 862 C C . GLY A 1 114 ? 10.951 -4.713 -23.715 1.00 85.62 114 GLY A C 1
ATOM 863 O O . GLY A 1 114 ? 10.847 -4.556 -24.938 1.00 85.62 114 GLY A O 1
ATOM 864 N N . HIS A 1 115 ? 11.879 -4.057 -23.017 1.00 86.31 115 HIS A N 1
ATOM 865 C CA . HIS A 1 115 ? 12.853 -3.156 -23.626 1.00 86.31 115 HIS A CA 1
ATOM 866 C C . HIS A 1 115 ? 13.814 -3.895 -24.571 1.00 86.31 115 HIS A C 1
ATOM 868 O O . HIS A 1 115 ? 14.044 -3.447 -25.698 1.00 86.31 115 HIS A O 1
ATOM 874 N N . TRP A 1 116 ? 14.347 -5.042 -24.148 1.00 85.81 116 TRP A N 1
ATOM 875 C CA . TRP A 1 116 ? 15.251 -5.860 -24.957 1.00 85.81 116 TRP A CA 1
ATOM 876 C C . TRP A 1 116 ? 14.554 -6.411 -26.213 1.00 85.81 116 TRP A C 1
ATOM 878 O O . TRP A 1 116 ? 15.056 -6.257 -27.330 1.00 85.81 116 TRP A O 1
ATOM 888 N N . LEU A 1 117 ? 13.338 -6.948 -26.059 1.00 83.31 117 LEU A N 1
ATOM 889 C CA . LEU A 1 117 ? 12.535 -7.492 -27.159 1.00 83.31 117 LEU A CA 1
ATOM 890 C C . LEU A 1 117 ? 12.099 -6.416 -28.171 1.00 83.31 117 LEU A C 1
ATOM 892 O O . LEU A 1 117 ? 11.918 -6.731 -29.345 1.00 83.31 117 LEU A O 1
ATOM 896 N N . SER A 1 118 ? 11.949 -5.158 -27.746 1.00 79.94 118 SER A N 1
ATOM 897 C CA . SER A 1 118 ? 11.662 -4.036 -28.654 1.00 79.94 118 SER A CA 1
ATOM 898 C C . SER A 1 118 ? 12.914 -3.486 -29.348 1.00 79.94 118 SER A C 1
ATOM 900 O O . SER A 1 118 ? 12.806 -2.863 -30.400 1.00 79.94 118 SER A O 1
ATOM 902 N N . GLY A 1 119 ? 14.111 -3.736 -28.804 1.00 73.88 119 GLY A N 1
ATOM 903 C CA . GLY A 1 119 ? 15.387 -3.396 -29.438 1.00 73.88 119 GLY A CA 1
ATOM 904 C C . GLY A 1 119 ? 15.753 -4.297 -30.618 1.00 73.88 119 GLY A C 1
ATOM 905 O O . GLY A 1 119 ? 16.272 -3.800 -31.612 1.00 73.88 119 GLY A O 1
ATOM 906 N N . ARG A 1 120 ? 15.427 -5.593 -30.550 1.00 74.38 120 ARG A N 1
ATOM 907 C CA . ARG A 1 120 ? 15.718 -6.574 -31.618 1.00 74.38 120 ARG A CA 1
ATOM 908 C C . ARG A 1 120 ? 14.902 -6.386 -32.905 1.00 74.38 120 ARG A C 1
ATOM 910 O O . ARG A 1 120 ? 15.292 -6.906 -33.941 1.00 74.38 120 ARG A O 1
ATOM 917 N N . TRP A 1 121 ? 13.783 -5.660 -32.865 1.00 59.75 121 TRP A N 1
ATOM 918 C CA . TRP A 1 121 ? 12.909 -5.458 -34.034 1.00 59.75 121 TRP A CA 1
ATOM 919 C C . TRP A 1 121 ? 13.201 -4.170 -34.817 1.00 59.75 121 TRP A C 1
ATOM 921 O O . TRP A 1 121 ? 12.659 -3.982 -35.900 1.00 59.75 121 TRP A O 1
ATOM 931 N N . SER A 1 122 ? 14.081 -3.295 -34.318 1.00 57.38 122 SER A N 1
ATOM 932 C CA . SER A 1 122 ? 14.469 -2.058 -35.017 1.00 57.38 122 SER A CA 1
ATOM 933 C C . SER A 1 122 ? 15.721 -2.199 -35.892 1.00 57.38 122 SER A C 1
ATOM 935 O O . SER A 1 122 ? 16.021 -1.292 -36.660 1.00 57.38 122 SER A O 1
ATOM 937 N N . THR A 1 123 ? 16.440 -3.323 -35.820 1.00 56.94 123 THR A N 1
ATOM 938 C CA . THR A 1 123 ? 17.714 -3.531 -36.539 1.00 56.94 123 THR A CA 1
ATOM 939 C C . THR A 1 123 ? 17.543 -4.172 -37.927 1.00 56.94 123 THR A C 1
ATOM 941 O O . THR A 1 123 ? 18.521 -4.359 -38.639 1.00 56.94 123 THR A O 1
ATOM 944 N N . GLY A 1 124 ? 16.315 -4.506 -38.342 1.00 51.94 124 GLY A N 1
ATOM 945 C CA . GLY A 1 124 ? 16.038 -5.220 -39.601 1.00 51.94 124 GLY A CA 1
ATOM 946 C C . GLY A 1 124 ? 15.733 -4.353 -40.832 1.00 51.94 124 GLY A C 1
ATOM 947 O O . GLY A 1 124 ? 15.443 -4.909 -41.883 1.00 51.94 124 GLY A O 1
ATOM 948 N N . ALA A 1 125 ? 15.754 -3.018 -40.730 1.00 55.22 125 ALA A N 1
ATOM 949 C CA . ALA A 1 125 ? 15.225 -2.125 -41.776 1.00 55.22 125 ALA A CA 1
ATOM 950 C C . ALA A 1 125 ? 16.278 -1.298 -42.548 1.00 55.22 125 ALA A C 1
ATOM 952 O O . ALA A 1 125 ? 15.916 -0.334 -43.217 1.00 55.22 125 ALA A O 1
ATOM 953 N N . VAL A 1 126 ? 17.568 -1.651 -42.494 1.00 56.41 126 VAL A N 1
ATOM 954 C CA . VAL A 1 126 ? 18.608 -1.013 -43.328 1.00 56.41 126 VAL A CA 1
ATOM 955 C C . VAL A 1 126 ? 19.387 -2.092 -44.069 1.00 56.41 126 VAL A C 1
ATOM 957 O O . VAL A 1 126 ? 20.422 -2.569 -43.618 1.00 56.41 126 VAL A O 1
ATOM 960 N N . GLY A 1 127 ? 18.850 -2.515 -45.208 1.00 59.50 127 GLY A N 1
ATOM 961 C CA . GLY A 1 127 ? 19.468 -3.534 -46.044 1.00 59.50 127 GLY A CA 1
ATOM 962 C C . GLY A 1 127 ? 18.784 -3.654 -47.397 1.00 59.50 127 GLY A C 1
ATOM 963 O O . GLY A 1 127 ? 18.096 -4.637 -47.633 1.00 59.50 127 GLY A O 1
ATOM 964 N N . SER A 1 128 ? 18.919 -2.634 -48.252 1.00 53.78 128 SER A N 1
ATOM 965 C CA . SER A 1 128 ? 19.021 -2.755 -49.723 1.00 53.78 128 SER A CA 1
ATOM 966 C C . SER A 1 128 ? 18.768 -1.412 -50.415 1.00 53.78 128 SER A C 1
ATOM 968 O O . SER A 1 128 ? 17.628 -0.981 -50.524 1.00 53.78 128 SER A O 1
ATOM 970 N N . LYS A 1 129 ? 19.824 -0.789 -50.949 1.00 44.22 129 LYS A N 1
ATOM 971 C CA . LYS A 1 129 ? 19.826 -0.243 -52.318 1.00 44.22 129 LYS A CA 1
ATOM 972 C C . LYS A 1 129 ? 21.270 -0.224 -52.840 1.00 44.22 129 LYS A C 1
ATOM 974 O O . LYS A 1 129 ? 22.041 0.616 -52.385 1.00 44.22 129 LYS A O 1
ATOM 979 N N . PRO A 1 130 ? 21.651 -1.131 -53.754 1.00 54.84 130 PRO A N 1
ATOM 980 C CA . PRO A 1 130 ? 22.767 -0.878 -54.650 1.00 54.84 130 PRO A CA 1
ATOM 981 C C . PRO A 1 130 ? 22.290 0.068 -55.764 1.00 54.84 130 PRO A C 1
ATOM 983 O O . PRO A 1 130 ? 21.215 -0.143 -56.332 1.00 54.84 130 PRO A O 1
ATOM 986 N N . VAL A 1 131 ? 23.074 1.106 -56.050 1.00 58.75 131 VAL A N 1
ATOM 987 C CA . VAL A 1 131 ? 23.090 1.789 -57.352 1.00 58.75 131 VAL A CA 1
ATOM 988 C C . VAL A 1 131 ? 24.511 1.699 -57.869 1.00 58.75 131 VAL A C 1
ATOM 990 O O . VAL A 1 131 ? 25.418 1.989 -57.057 1.00 58.75 131 VAL A O 1
#

Foldseek 3Di:
DLVVLVVVLVVVLVVLVVVLVVQLVVLVVVVVCPVPCVLLVVLVCQLPPDDDPVVVVPDPPVVSNVVSVVSNVVSVVCNVPCVPCVPVSVCSSVVSVVVSVVVSVVSVVSSVVVNVVVVVVVPPPPDDDDD

Secondary structure (DSSP, 8-state):
-HHHHHHHHHHHHHHHHHHHHHHHHHHHHHHHHGGGTHHHHHHHHHHTPPPPTTGGGTS-HHHHHHHHHHHHHHHHHHHHHGGG-HHHHHHHHHHHHHHHHHHHHHHHHHHHHHHHHHHTTSSSS------

Sequence (131 aa):
MKALVWITAAVLALFWSGLAFTTIAMFDWLAGAMPGGQLSEAAGAMAQWPVPAWLSLWVDPAFIQVAQSMVVEVAAWVDATLPEMPDLLAWVSPIIWIVWAIGMLMLLICAGIGHWLSGRWSTGAVGSKPV